Protein AF-A0A2V2QE65-F1 (afdb_monomer)

Radius of gyration: 14.35 Å; Cα contacts (8 Å, |Δi|>4): 49; chains: 1; bounding box: 29×28×47 Å

Sequence (72 aa):
MEAERLIESGRRALAESRGALEVMAEAWQAQALARTVGSRLALLGPMELRGEARALGEIDGGCAAPDHPAAL

Structure (mmCIF, N/CA/C/O backbone):
data_AF-A0A2V2QE65-F1
#
_entry.id   AF-A0A2V2QE65-F1
#
loop_
_atom_site.group_PDB
_atom_site.id
_atom_site.type_symbol
_atom_site.label_atom_id
_atom_site.label_alt_id
_atom_site.label_comp_id
_atom_site.label_asym_id
_atom_site.label_entity_id
_atom_site.label_seq_id
_atom_site.pdbx_PDB_ins_code
_atom_site.Cartn_x
_atom_site.Cartn_y
_atom_site.Cartn_z
_atom_site.occupancy
_atom_site.B_iso_or_equiv
_atom_site.auth_seq_id
_atom_site.auth_comp_id
_atom_site.auth_asym_id
_atom_site.auth_atom_id
_atom_site.pdbx_PDB_model_num
ATOM 1 N N . MET A 1 1 ? 4.414 -15.082 -4.408 1.00 72.12 1 MET A N 1
ATOM 2 C CA . MET A 1 1 ? 5.404 -13.973 -4.456 1.00 72.12 1 MET A CA 1
ATOM 3 C C . MET A 1 1 ? 5.161 -12.998 -3.303 1.00 72.12 1 MET A C 1
ATOM 5 O O . MET A 1 1 ? 4.085 -13.038 -2.725 1.00 72.12 1 MET A O 1
ATOM 9 N N . GLU A 1 2 ? 6.114 -12.126 -2.952 1.00 90.38 2 GLU A N 1
ATOM 10 C CA . GLU A 1 2 ? 5.957 -11.215 -1.794 1.00 90.38 2 GLU A CA 1
ATOM 11 C C . GLU A 1 2 ? 4.816 -10.197 -1.975 1.00 90.38 2 GLU A C 1
ATOM 13 O O . GLU A 1 2 ? 4.068 -9.930 -1.040 1.00 90.38 2 GLU A O 1
ATOM 18 N N . ALA A 1 3 ? 4.595 -9.711 -3.200 1.00 85.25 3 ALA A N 1
ATOM 19 C CA . ALA A 1 3 ? 3.481 -8.809 -3.506 1.00 85.25 3 ALA A CA 1
ATOM 20 C C . ALA A 1 3 ? 2.103 -9.451 -3.252 1.00 85.25 3 ALA A C 1
ATOM 22 O O . ALA A 1 3 ? 1.220 -8.821 -2.679 1.00 85.25 3 ALA A O 1
ATOM 23 N N . GLU A 1 4 ? 1.927 -10.721 -3.623 1.00 91.44 4 GLU A N 1
ATOM 24 C CA . GLU A 1 4 ? 0.681 -11.461 -3.373 1.00 91.44 4 GLU A CA 1
ATOM 25 C C . GLU A 1 4 ? 0.421 -11.623 -1.870 1.00 91.44 4 GLU A C 1
ATOM 27 O O . GLU A 1 4 ? -0.719 -11.509 -1.428 1.00 91.44 4 GLU A O 1
ATOM 32 N N . ARG A 1 5 ? 1.480 -11.832 -1.072 1.00 92.56 5 ARG A N 1
ATOM 33 C CA . ARG A 1 5 ? 1.368 -11.920 0.392 1.00 92.56 5 ARG A CA 1
ATOM 34 C C . ARG A 1 5 ? 0.948 -10.592 1.012 1.00 92.56 5 ARG A C 1
ATOM 36 O O . ARG A 1 5 ? 0.125 -10.599 1.920 1.00 92.56 5 ARG A O 1
ATOM 43 N N . LEU A 1 6 ? 1.472 -9.471 0.514 1.00 90.44 6 LEU A N 1
ATOM 44 C CA . LEU A 1 6 ? 1.062 -8.136 0.957 1.00 90.44 6 LEU A CA 1
ATOM 45 C C . LEU A 1 6 ? -0.410 -7.855 0.629 1.00 90.44 6 LEU A C 1
ATOM 47 O O . LEU A 1 6 ? -1.141 -7.378 1.493 1.00 90.44 6 LEU A O 1
ATOM 51 N N . ILE A 1 7 ? -0.863 -8.208 -0.579 1.00 90.81 7 ILE A N 1
ATOM 52 C CA . ILE A 1 7 ? -2.272 -8.057 -0.981 1.00 90.81 7 ILE A CA 1
ATOM 53 C C . ILE A 1 7 ? -3.183 -8.886 -0.075 1.00 90.81 7 ILE A C 1
ATOM 55 O O . ILE A 1 7 ? -4.201 -8.385 0.398 1.00 90.81 7 ILE A O 1
ATOM 59 N N . GLU A 1 8 ? -2.822 -10.141 0.190 1.00 94.88 8 GLU A N 1
ATOM 60 C CA . GLU A 1 8 ? -3.612 -11.004 1.067 1.00 94.88 8 GLU A CA 1
ATOM 61 C C . GLU A 1 8 ? -3.634 -10.486 2.511 1.00 94.88 8 GLU A C 1
ATOM 63 O O . GLU A 1 8 ? -4.685 -10.470 3.148 1.00 94.88 8 GLU A O 1
ATOM 68 N N . SER A 1 9 ? -2.499 -9.987 3.008 1.00 93.50 9 SER A N 1
ATOM 69 C CA . SER A 1 9 ? -2.416 -9.373 4.334 1.00 93.50 9 SER A CA 1
ATOM 70 C C . SER A 1 9 ? -3.360 -8.175 4.465 1.00 93.50 9 SER A C 1
ATOM 72 O O . SER A 1 9 ? -4.114 -8.109 5.433 1.00 93.50 9 SER A O 1
ATOM 74 N N . GLY A 1 10 ? -3.372 -7.266 3.484 1.00 91.25 10 GLY A N 1
ATOM 75 C CA . GLY A 1 10 ? -4.257 -6.097 3.514 1.00 91.25 10 GLY A CA 1
ATOM 76 C C . GLY A 1 10 ? -5.734 -6.463 3.348 1.00 91.25 10 GLY A C 1
ATOM 77 O O . GLY A 1 10 ? -6.600 -5.933 4.040 1.00 91.25 10 GLY A O 1
ATOM 78 N N . ARG A 1 11 ? -6.050 -7.455 2.502 1.00 92.75 11 ARG A N 1
ATOM 79 C CA . ARG A 1 11 ? -7.419 -7.993 2.385 1.00 92.75 11 ARG A CA 1
ATOM 80 C C . ARG A 1 11 ? -7.923 -8.554 3.707 1.00 92.75 11 ARG A C 1
ATOM 82 O O . ARG A 1 11 ? -9.078 -8.328 4.065 1.00 92.75 11 ARG A O 1
ATOM 89 N N . ARG A 1 12 ? -7.071 -9.287 4.421 1.00 95.25 12 ARG A N 1
ATOM 90 C CA . ARG A 1 12 ? -7.407 -9.837 5.730 1.00 95.25 12 ARG A CA 1
ATOM 91 C C . ARG A 1 12 ? -7.609 -8.733 6.768 1.00 95.25 12 ARG A C 1
ATOM 93 O O . ARG A 1 12 ? -8.614 -8.769 7.469 1.00 95.25 12 ARG A O 1
ATOM 100 N N . ALA A 1 13 ? -6.725 -7.738 6.814 1.00 92.12 13 ALA A N 1
ATOM 101 C CA . ALA A 1 13 ? -6.859 -6.589 7.711 1.00 92.12 13 ALA A CA 1
ATOM 102 C C . ALA A 1 13 ? -8.158 -5.798 7.459 1.00 92.12 13 ALA A C 1
ATOM 104 O O . ALA A 1 13 ? -8.884 -5.476 8.401 1.00 92.12 13 ALA A O 1
ATOM 105 N N . LEU A 1 14 ? -8.527 -5.576 6.191 1.00 91.94 14 LEU A N 1
ATOM 106 C CA . LEU A 1 14 ? -9.818 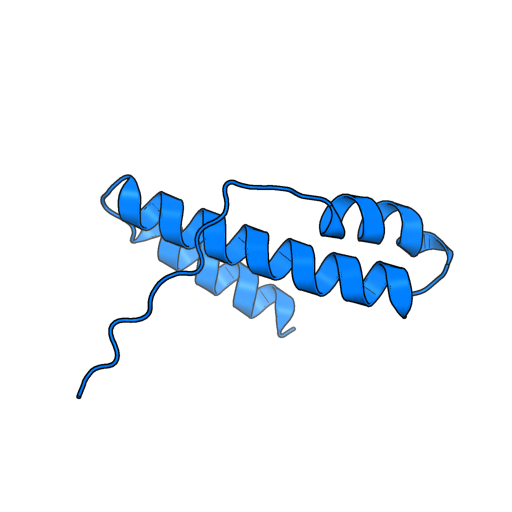-4.981 5.821 1.00 91.94 14 LEU A CA 1
ATOM 107 C C . LEU A 1 14 ? -11.009 -5.830 6.280 1.00 91.94 14 LEU A C 1
ATOM 109 O O . LEU A 1 14 ? -11.987 -5.284 6.781 1.00 91.94 14 LEU A O 1
ATOM 113 N N . ALA A 1 15 ? -10.946 -7.154 6.114 1.00 94.69 15 ALA A N 1
ATOM 114 C CA . ALA A 1 15 ? -12.022 -8.058 6.527 1.00 94.69 15 ALA A CA 1
ATOM 115 C C . ALA A 1 15 ? -12.190 -8.129 8.055 1.00 94.69 15 ALA A C 1
ATOM 117 O O . ALA A 1 15 ? -13.289 -8.387 8.545 1.00 94.69 15 ALA A O 1
ATOM 118 N N . GLU A 1 16 ? -11.107 -7.913 8.803 1.00 94.94 16 GLU A N 1
ATOM 119 C CA . GLU A 1 16 ? -11.096 -7.899 10.268 1.00 94.94 16 GLU A CA 1
ATOM 120 C C . GLU A 1 16 ? -11.448 -6.515 10.857 1.00 94.94 16 GLU A C 1
ATOM 122 O O . GLU A 1 16 ? -11.803 -6.436 12.036 1.00 94.94 16 GLU A O 1
ATOM 127 N N . SER A 1 17 ? -11.421 -5.449 10.045 1.00 94.00 17 SER A N 1
ATOM 128 C CA . SER A 1 17 ? -11.742 -4.075 10.454 1.00 94.00 17 SER A CA 1
ATOM 129 C C . SER A 1 17 ? -13.215 -3.918 10.848 1.00 94.00 17 SER A C 1
ATOM 131 O O . SER A 1 17 ? -14.127 -4.309 10.119 1.00 94.00 17 SER A O 1
ATOM 133 N N . ARG A 1 18 ? -13.470 -3.296 12.002 1.00 92.62 18 ARG A N 1
ATOM 134 C CA . ARG A 1 18 ? -14.813 -3.115 12.586 1.00 92.62 18 ARG A CA 1
ATOM 135 C C . ARG A 1 18 ? -15.300 -1.671 12.582 1.00 92.62 18 ARG A C 1
ATOM 137 O O . ARG A 1 18 ? -16.451 -1.422 12.940 1.00 92.62 18 ARG A O 1
ATOM 144 N N . GLY A 1 19 ? -14.456 -0.723 12.181 1.00 93.50 19 GLY A N 1
ATOM 145 C CA . GLY A 1 19 ? -14.777 0.701 12.195 1.00 93.50 19 GLY A CA 1
ATOM 146 C C . GLY A 1 19 ? -14.221 1.463 11.000 1.00 93.50 19 GLY A C 1
ATOM 147 O O . GLY A 1 19 ? -13.230 1.070 10.390 1.00 93.50 19 GLY A O 1
ATOM 148 N N . ALA A 1 20 ? -14.845 2.603 10.697 1.00 92.69 20 ALA A N 1
ATOM 149 C CA . ALA A 1 20 ? -14.433 3.469 9.593 1.00 92.69 20 ALA A CA 1
ATOM 150 C C . ALA A 1 20 ? -12.965 3.915 9.709 1.00 92.69 20 ALA A C 1
ATOM 152 O O . ALA A 1 20 ? -12.275 3.991 8.701 1.00 92.69 20 ALA A O 1
ATOM 153 N N . LEU A 1 21 ? -12.469 4.162 10.927 1.00 90.62 21 LEU A N 1
ATOM 154 C CA . LEU A 1 21 ? -11.071 4.546 11.147 1.00 90.62 21 LEU A CA 1
ATOM 155 C C . LEU A 1 21 ? -10.085 3.417 10.813 1.00 90.62 21 LEU A C 1
ATOM 157 O O . LEU A 1 21 ? -9.039 3.688 10.237 1.00 90.62 21 LEU A O 1
ATOM 161 N N . GLU A 1 22 ? -10.425 2.166 11.126 1.00 89.44 22 GLU A N 1
ATOM 162 C CA . GLU A 1 22 ? -9.583 0.998 10.824 1.00 89.44 22 GLU A CA 1
ATOM 163 C C . GLU A 1 22 ? -9.536 0.739 9.313 1.00 89.44 22 GLU A C 1
ATOM 165 O O . GLU A 1 22 ? -8.458 0.593 8.740 1.00 89.44 22 GLU A O 1
ATOM 170 N N . VAL A 1 23 ? -10.693 0.818 8.646 1.00 91.38 23 VAL A N 1
ATOM 171 C CA . VAL A 1 23 ? -10.778 0.748 7.179 1.00 91.38 23 VAL A CA 1
ATOM 172 C C . VAL A 1 23 ? -9.973 1.875 6.530 1.00 91.38 23 VAL A C 1
ATOM 174 O O . VAL A 1 23 ? -9.261 1.643 5.553 1.00 91.38 23 VAL A O 1
ATOM 177 N N . MET A 1 24 ? -10.055 3.094 7.072 1.00 92.00 24 MET A N 1
ATOM 178 C CA . MET A 1 24 ? -9.298 4.221 6.535 1.00 92.00 24 MET A CA 1
ATOM 179 C C . MET A 1 24 ? -7.792 4.081 6.745 1.00 92.00 24 MET A C 1
ATOM 181 O O . MET A 1 24 ? -7.029 4.431 5.847 1.00 92.00 24 MET A O 1
ATOM 185 N N . ALA A 1 25 ? -7.358 3.546 7.887 1.00 89.25 25 ALA A N 1
ATOM 186 C CA . ALA A 1 25 ? -5.948 3.281 8.143 1.00 89.25 25 ALA A CA 1
ATOM 187 C C . ALA A 1 25 ? -5.372 2.298 7.112 1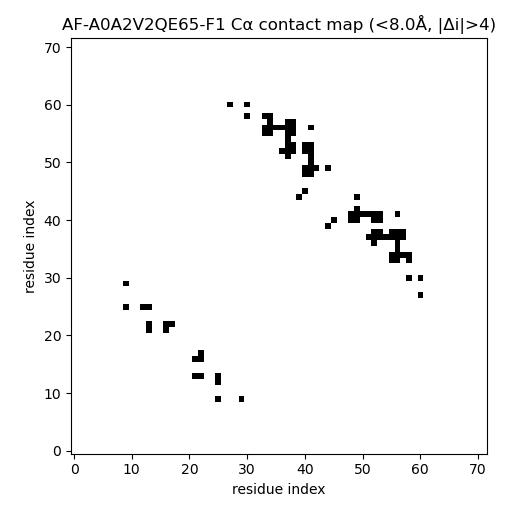.00 89.25 25 ALA A C 1
ATOM 189 O O . ALA A 1 25 ? -4.329 2.574 6.518 1.00 89.25 25 ALA A O 1
ATOM 190 N N . GLU A 1 26 ? -6.084 1.207 6.834 1.00 89.62 26 GLU A N 1
ATOM 191 C CA . GLU A 1 26 ? -5.673 0.214 5.838 1.00 89.62 26 GLU A CA 1
ATOM 192 C C . GLU A 1 26 ? -5.677 0.801 4.413 1.00 89.62 26 GLU A C 1
ATOM 194 O O . GLU A 1 26 ? -4.738 0.603 3.640 1.00 89.62 26 GLU A O 1
ATOM 199 N N . ALA A 1 27 ? -6.677 1.626 4.078 1.00 90.44 27 ALA A N 1
ATOM 200 C CA . ALA A 1 27 ? -6.727 2.338 2.800 1.00 90.44 27 ALA A CA 1
ATOM 201 C C . ALA A 1 27 ? -5.554 3.322 2.622 1.00 90.44 27 ALA A C 1
ATOM 203 O O . ALA A 1 27 ? -4.966 3.400 1.539 1.00 90.44 27 ALA A O 1
ATOM 204 N N . TRP A 1 28 ? -5.167 4.050 3.675 1.00 90.69 28 TRP A N 1
ATOM 205 C CA . TRP A 1 28 ? -4.009 4.947 3.639 1.00 90.69 28 TRP A CA 1
ATOM 206 C C . TRP A 1 28 ? -2.687 4.197 3.510 1.00 90.69 28 TRP A C 1
ATOM 208 O O . TRP A 1 28 ? -1.810 4.638 2.764 1.00 90.69 28 TRP A O 1
ATOM 218 N N . GLN A 1 29 ? -2.540 3.055 4.180 1.00 89.81 29 GLN A N 1
ATOM 219 C CA . GLN A 1 29 ? -1.359 2.207 4.034 1.00 89.81 29 GLN A CA 1
ATOM 220 C C . GLN A 1 29 ? -1.238 1.663 2.607 1.00 89.81 29 GLN A C 1
ATOM 222 O O . GLN A 1 29 ? -0.175 1.792 1.991 1.00 89.81 29 GLN A O 1
ATOM 227 N N . ALA A 1 30 ? -2.332 1.145 2.039 1.00 91.12 30 ALA A N 1
ATOM 228 C CA . ALA A 1 30 ? -2.370 0.687 0.653 1.00 91.12 30 ALA A CA 1
ATOM 229 C C . ALA A 1 30 ? -2.011 1.815 -0.331 1.00 91.12 30 ALA A C 1
ATOM 231 O O . ALA A 1 30 ? -1.240 1.607 -1.271 1.00 91.12 30 ALA A O 1
ATOM 232 N N . GLN A 1 31 ? -2.494 3.035 -0.084 1.00 90.25 31 GLN A N 1
ATOM 233 C CA . GLN A 1 31 ? -2.154 4.203 -0.891 1.00 90.25 31 GLN A CA 1
ATOM 234 C C . GLN A 1 31 ? -0.680 4.617 -0.755 1.00 90.25 31 GLN A C 1
ATOM 236 O O . GLN A 1 31 ? -0.028 4.923 -1.753 1.00 90.25 31 GLN A O 1
ATOM 241 N N . ALA A 1 32 ? -0.123 4.634 0.457 1.00 91.38 32 ALA A N 1
ATOM 242 C CA . ALA A 1 32 ? 1.292 4.932 0.681 1.00 91.38 32 ALA A CA 1
ATOM 243 C C . ALA A 1 32 ? 2.211 3.912 -0.016 1.00 91.38 32 ALA A C 1
ATOM 245 O O . ALA A 1 32 ? 3.216 4.293 -0.628 1.00 91.38 32 ALA A O 1
ATOM 246 N N . LEU A 1 33 ? 1.834 2.630 0.017 1.00 91.06 33 LEU A N 1
ATOM 247 C CA . LEU A 1 33 ? 2.524 1.561 -0.699 1.00 91.06 33 LEU A CA 1
ATOM 248 C C . LEU A 1 33 ? 2.454 1.771 -2.217 1.00 91.06 33 LEU A C 1
ATOM 250 O O . LEU A 1 33 ? 3.495 1.761 -2.875 1.00 91.06 33 LEU A O 1
ATOM 254 N N . ALA A 1 34 ? 1.256 2.009 -2.760 1.00 92.25 34 ALA A N 1
ATOM 255 C CA . ALA A 1 34 ? 1.045 2.259 -4.185 1.00 92.25 34 ALA A CA 1
ATOM 256 C C . ALA A 1 34 ? 1.874 3.452 -4.682 1.00 92.25 34 ALA A C 1
ATOM 258 O O . ALA A 1 34 ? 2.605 3.317 -5.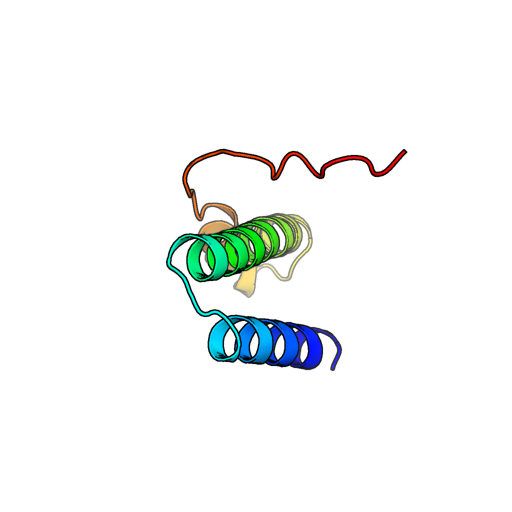663 1.00 92.25 34 ALA A O 1
ATOM 259 N N . ARG A 1 35 ? 1.862 4.573 -3.947 1.00 92.38 35 ARG A N 1
ATOM 260 C CA . ARG A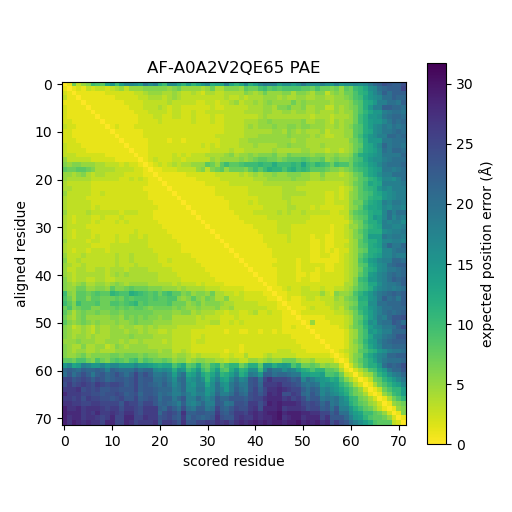 1 35 ? 2.679 5.753 -4.262 1.00 92.38 35 ARG A CA 1
ATOM 261 C C . ARG A 1 35 ? 4.170 5.432 -4.306 1.00 92.38 35 ARG A C 1
ATOM 263 O O . ARG A 1 35 ? 4.866 5.811 -5.249 1.00 92.38 35 ARG A O 1
ATOM 270 N N . THR A 1 36 ? 4.663 4.719 -3.295 1.00 93.75 36 THR A N 1
ATOM 271 C CA . THR A 1 36 ? 6.089 4.386 -3.161 1.00 93.75 36 THR A CA 1
ATOM 272 C C . THR A 1 36 ? 6.549 3.446 -4.274 1.00 93.75 36 THR A C 1
ATOM 274 O O . THR A 1 36 ? 7.569 3.690 -4.923 1.00 93.75 36 THR A O 1
ATOM 277 N N . VAL A 1 37 ? 5.787 2.379 -4.530 1.00 92.31 37 VAL A N 1
ATOM 278 C CA . VAL A 1 37 ? 6.092 1.396 -5.578 1.00 92.31 37 VAL A CA 1
ATOM 279 C C . VAL A 1 37 ? 5.959 2.027 -6.963 1.00 92.31 37 VAL A C 1
ATOM 281 O O . VAL A 1 37 ? 6.875 1.893 -7.772 1.00 92.31 37 VAL A O 1
ATOM 284 N N . GLY A 1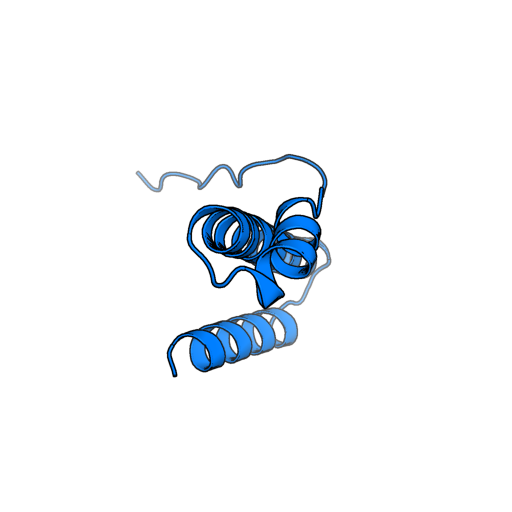 38 ? 4.877 2.768 -7.216 1.00 92.94 38 GLY A N 1
ATOM 285 C CA . GLY A 1 38 ? 4.642 3.485 -8.470 1.00 92.94 38 GLY A CA 1
ATOM 286 C C . GLY A 1 38 ? 5.749 4.490 -8.781 1.00 92.94 38 GLY A C 1
ATOM 287 O O . GLY A 1 38 ? 6.358 4.419 -9.846 1.00 92.94 38 GLY A O 1
ATOM 288 N N . SER A 1 39 ? 6.122 5.339 -7.819 1.00 91.81 39 SER A N 1
ATOM 289 C CA . SER A 1 39 ? 7.225 6.301 -7.988 1.00 91.81 39 SER A CA 1
ATOM 290 C C . SER A 1 39 ? 8.555 5.609 -8.297 1.00 91.81 39 SER A C 1
ATOM 292 O O . SER A 1 39 ? 9.295 6.027 -9.191 1.00 91.81 39 SER A O 1
ATOM 294 N N . ARG A 1 40 ? 8.857 4.507 -7.598 1.00 94.00 40 ARG A N 1
ATOM 295 C CA . ARG A 1 40 ? 10.084 3.736 -7.831 1.00 94.00 40 ARG A CA 1
ATOM 296 C C . ARG A 1 40 ? 10.099 3.088 -9.217 1.00 94.00 40 ARG A C 1
ATOM 298 O O . ARG A 1 40 ? 11.136 3.106 -9.877 1.00 94.00 40 ARG A O 1
ATOM 305 N N . LEU A 1 41 ? 8.975 2.531 -9.663 1.00 94.06 41 LEU A N 1
ATOM 306 C CA . LEU A 1 41 ? 8.840 1.912 -10.984 1.00 94.06 41 LEU A CA 1
ATOM 307 C C . LEU A 1 41 ? 8.846 2.947 -12.114 1.00 94.06 41 LEU A C 1
ATOM 309 O O . LEU A 1 41 ? 9.435 2.696 -13.159 1.00 94.06 41 LEU A O 1
ATOM 313 N N . ALA A 1 42 ? 8.273 4.130 -11.906 1.00 94.69 42 ALA A N 1
ATOM 314 C CA . ALA A 1 42 ? 8.345 5.218 -12.876 1.00 94.69 42 ALA A CA 1
ATOM 315 C C . ALA A 1 42 ? 9.797 5.672 -13.112 1.00 94.69 42 ALA A C 1
ATOM 317 O O . ALA A 1 42 ? 10.165 6.009 -14.238 1.00 94.69 42 ALA A O 1
ATOM 318 N N . LEU A 1 43 ? 10.630 5.638 -12.063 1.00 94.12 43 LEU A N 1
ATOM 319 C CA . LEU A 1 43 ? 12.039 6.027 -12.123 1.00 94.12 43 LEU A CA 1
ATOM 320 C C . LEU A 1 43 ? 12.953 4.922 -12.677 1.00 94.12 43 LEU A C 1
ATOM 322 O O . LEU A 1 43 ? 13.805 5.191 -13.520 1.00 94.12 43 LEU A O 1
ATOM 326 N N . LEU A 1 44 ? 12.808 3.689 -12.182 1.00 94.81 44 LEU A N 1
ATOM 327 C CA . LEU A 1 44 ? 13.759 2.594 -12.424 1.00 94.81 44 LEU A CA 1
ATOM 328 C C . LEU A 1 44 ? 13.211 1.488 -13.335 1.00 94.81 44 LEU A C 1
ATOM 330 O O . LEU A 1 44 ? 13.954 0.590 -13.724 1.00 94.81 44 LEU A O 1
ATOM 334 N N . GLY A 1 45 ? 11.916 1.514 -13.641 1.00 90.06 45 GLY A N 1
ATOM 335 C CA . GLY A 1 45 ? 11.228 0.434 -14.333 1.00 90.06 45 GLY A CA 1
ATOM 336 C C . GLY A 1 45 ? 11.386 0.447 -15.859 1.00 90.06 45 GLY A C 1
ATOM 337 O O . GLY A 1 45 ? 11.927 1.407 -16.436 1.00 90.06 45 GLY A O 1
ATOM 338 N N . PRO A 1 46 ? 10.886 -0.621 -16.514 1.00 92.25 46 PRO A N 1
ATOM 339 C CA . PRO A 1 46 ? 10.812 -0.742 -17.969 1.00 92.25 46 PRO A CA 1
ATOM 340 C C . PRO A 1 46 ? 10.041 0.423 -18.583 1.00 92.25 46 PRO A C 1
ATOM 342 O O . PRO A 1 46 ? 9.052 0.878 -18.007 1.00 92.25 46 PRO A O 1
ATOM 345 N N . MET A 1 47 ? 10.493 0.914 -19.739 1.00 90.62 47 MET A N 1
ATOM 346 C CA . MET A 1 47 ? 9.953 2.130 -20.356 1.00 90.62 47 MET A CA 1
ATOM 347 C C . MET A 1 47 ? 8.455 2.011 -20.655 1.00 90.62 47 MET A C 1
ATOM 349 O O . MET A 1 47 ? 7.721 2.982 -20.487 1.00 90.62 47 MET A O 1
ATOM 353 N N . GLU A 1 48 ? 8.012 0.808 -21.011 1.00 94.94 48 GLU A N 1
ATOM 354 C CA . GLU A 1 48 ? 6.637 0.459 -21.362 1.00 94.94 48 GLU A CA 1
ATOM 355 C C . GLU A 1 48 ? 5.678 0.668 -20.183 1.00 94.94 48 GLU A C 1
ATOM 357 O O . GLU A 1 48 ? 4.523 1.026 -20.382 1.00 94.94 48 GLU A O 1
ATOM 362 N N . LEU A 1 49 ? 6.170 0.500 -18.950 1.00 92.06 49 LEU A N 1
ATOM 363 C CA . LEU A 1 49 ? 5.364 0.565 -17.729 1.00 92.06 49 LEU A CA 1
ATOM 364 C C . LEU A 1 49 ? 5.456 1.916 -17.010 1.00 92.06 49 LEU A C 1
ATOM 366 O O . LEU A 1 49 ? 4.707 2.158 -16.065 1.00 92.06 49 LEU A O 1
ATOM 370 N N . ARG A 1 50 ? 6.362 2.817 -17.417 1.00 91.38 50 ARG A N 1
ATOM 371 C CA . ARG A 1 50 ? 6.608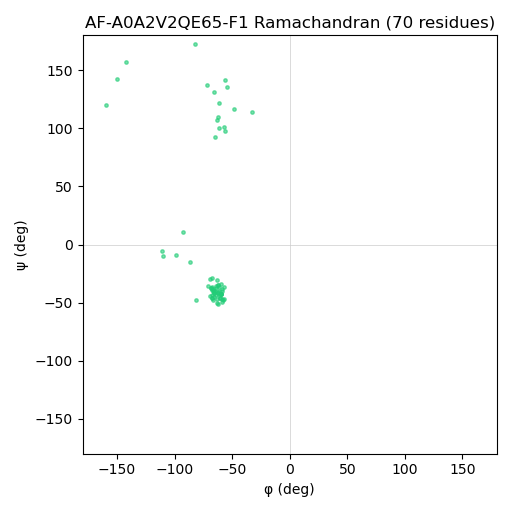 4.074 -16.682 1.00 91.38 50 ARG A CA 1
ATOM 372 C C . ARG A 1 50 ? 5.390 4.986 -16.625 1.00 91.38 50 ARG A C 1
ATOM 374 O O . ARG A 1 50 ? 5.208 5.659 -15.617 1.00 91.38 50 ARG A O 1
ATOM 381 N N . GLY A 1 51 ? 4.576 5.015 -17.682 1.00 91.25 51 GLY A N 1
ATOM 382 C CA . GLY A 1 51 ? 3.350 5.819 -17.720 1.00 91.25 51 GLY A CA 1
ATOM 383 C C . GLY A 1 51 ? 2.346 5.383 -16.651 1.00 91.25 51 GLY A C 1
ATOM 384 O O . GLY A 1 51 ? 1.913 6.198 -15.839 1.00 91.25 51 GLY A O 1
ATOM 385 N N . GLU A 1 52 ? 2.048 4.085 -16.594 1.00 92.38 52 GLU A N 1
ATOM 386 C CA . GLU A 1 52 ? 1.149 3.499 -15.591 1.00 92.38 52 GLU A CA 1
ATOM 387 C C . GLU A 1 52 ? 1.729 3.604 -14.176 1.00 92.38 52 GLU A C 1
ATOM 389 O O . GLU A 1 52 ? 1.032 3.982 -13.236 1.00 92.38 52 GLU A O 1
ATOM 394 N N . ALA A 1 53 ? 3.029 3.345 -14.024 1.00 93.44 53 ALA A N 1
ATOM 395 C CA . ALA A 1 53 ? 3.720 3.472 -12.747 1.00 93.44 53 ALA A CA 1
ATOM 396 C C . ALA A 1 53 ? 3.690 4.909 -12.207 1.00 93.44 53 ALA A C 1
ATOM 398 O O . ALA A 1 53 ? 3.552 5.115 -11.002 1.00 93.44 53 ALA A O 1
ATOM 399 N N . ARG A 1 54 ? 3.778 5.908 -13.090 1.00 91.62 54 ARG A N 1
ATOM 400 C CA . ARG A 1 54 ? 3.670 7.318 -12.717 1.00 91.62 54 ARG A CA 1
ATOM 401 C C . ARG A 1 54 ? 2.265 7.662 -12.237 1.00 91.62 54 ARG A C 1
ATOM 403 O O . ARG A 1 54 ? 2.137 8.247 -11.169 1.00 91.62 54 ARG A O 1
ATOM 410 N N . ALA A 1 55 ? 1.235 7.220 -12.957 1.00 91.25 55 ALA A N 1
ATOM 411 C CA . ALA A 1 55 ? -0.152 7.396 -12.529 1.00 91.25 55 ALA A CA 1
ATOM 412 C C . ALA A 1 55 ? -0.420 6.740 -11.159 1.00 91.25 55 ALA A C 1
ATOM 414 O O . ALA A 1 55 ? -1.100 7.319 -10.318 1.00 91.25 55 ALA A O 1
ATOM 415 N N . LEU A 1 56 ? 0.174 5.569 -10.900 1.00 90.06 56 LEU A N 1
ATOM 416 C CA . LEU A 1 56 ? 0.120 4.898 -9.597 1.00 90.06 56 LEU A CA 1
ATOM 417 C C . LEU A 1 56 ? 0.878 5.674 -8.497 1.00 90.06 56 LEU A C 1
ATOM 419 O O . LEU A 1 56 ? 0.450 5.708 -7.345 1.00 90.06 56 LEU A O 1
ATOM 423 N N . GLY A 1 57 ? 2.005 6.302 -8.848 1.00 88.81 57 GLY A N 1
ATOM 424 C CA . GLY A 1 57 ? 2.821 7.138 -7.960 1.00 88.81 57 GLY A CA 1
ATOM 425 C C . GLY A 1 57 ? 2.159 8.460 -7.561 1.00 88.81 57 GLY A C 1
ATOM 426 O O . GLY A 1 57 ? 2.395 8.964 -6.466 1.00 88.81 57 GLY A O 1
ATOM 427 N N . GLU A 1 58 ? 1.313 8.995 -8.437 1.00 89.62 58 GLU A N 1
ATOM 428 C CA .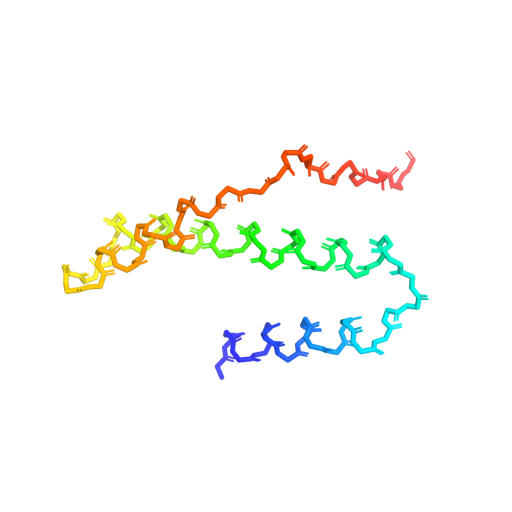 GLU A 1 58 ? 0.621 10.281 -8.291 1.00 89.62 58 GLU A CA 1
ATOM 429 C C . GLU A 1 58 ? -0.767 10.143 -7.639 1.00 89.62 58 GLU A C 1
ATOM 431 O O . GLU A 1 58 ? -1.532 11.106 -7.612 1.00 89.62 58 GLU A O 1
ATOM 436 N N . ILE A 1 59 ? -1.097 8.969 -7.080 1.00 84.19 59 ILE A N 1
ATOM 437 C CA . ILE A 1 59 ? -2.312 8.785 -6.279 1.00 84.19 59 ILE A CA 1
ATOM 438 C C . ILE A 1 59 ? -2.194 9.643 -5.018 1.00 84.19 59 ILE A C 1
ATOM 440 O O . ILE A 1 59 ? -1.654 9.213 -3.998 1.00 84.19 59 ILE A O 1
ATOM 444 N N . ASP A 1 60 ? -2.707 10.864 -5.076 1.00 71.44 60 ASP A N 1
ATOM 445 C CA . ASP A 1 60 ? -2.843 11.692 -3.893 1.00 71.44 60 ASP A CA 1
ATOM 446 C C . ASP A 1 60 ? -3.962 11.146 -3.002 1.00 71.44 60 ASP A C 1
ATOM 448 O O . ASP A 1 60 ? -5.036 10.736 -3.447 1.00 71.44 60 ASP A O 1
ATOM 452 N N . GLY A 1 61 ? -3.698 11.129 -1.708 1.00 62.34 61 GLY A N 1
ATOM 453 C CA . GLY A 1 61 ? -4.747 11.021 -0.717 1.00 62.34 61 GLY A CA 1
ATOM 454 C C . GLY A 1 61 ? -4.303 11.731 0.525 1.00 62.34 61 GLY A C 1
ATOM 455 O O . GLY A 1 61 ? -3.112 11.733 0.860 1.00 62.34 61 GLY A O 1
ATOM 456 N N . GLY A 1 62 ? -5.309 12.370 1.121 1.00 61.34 62 GLY A N 1
ATOM 457 C CA . GLY A 1 62 ? -5.200 13.310 2.218 1.00 61.34 62 GLY A CA 1
ATOM 458 C C . GLY A 1 62 ? -4.055 12.957 3.149 1.00 61.34 62 GLY A C 1
ATOM 459 O O . GLY A 1 62 ? -4.045 11.907 3.783 1.00 61.34 62 GLY A O 1
ATOM 460 N N . CYS A 1 63 ? -3.076 13.850 3.161 1.00 60.41 63 CYS A N 1
ATOM 461 C CA . CYS A 1 63 ? -1.915 13.828 4.022 1.00 60.41 63 CYS A CA 1
ATOM 462 C C . CYS A 1 63 ? -2.312 13.594 5.488 1.00 60.41 63 CYS A C 1
ATOM 464 O O . CYS A 1 63 ? -2.966 14.437 6.095 1.00 60.41 63 CYS A O 1
ATOM 466 N N . ALA A 1 64 ? -1.860 12.480 6.051 1.00 54.91 64 ALA A N 1
ATOM 467 C CA . ALA A 1 64 ? -1.328 12.414 7.403 1.00 54.91 64 ALA A CA 1
ATOM 468 C C . ALA A 1 64 ? -0.471 11.149 7.488 1.00 54.91 64 ALA A C 1
ATOM 470 O O . ALA A 1 64 ? -0.952 10.039 7.258 1.00 54.91 64 ALA A O 1
ATOM 471 N N . ALA A 1 65 ? 0.818 11.315 7.785 1.00 56.75 65 ALA A N 1
ATOM 472 C CA . ALA A 1 65 ? 1.604 10.206 8.297 1.00 56.75 65 ALA A CA 1
ATOM 473 C C . ALA A 1 65 ? 0.870 9.653 9.532 1.00 56.75 65 ALA A C 1
ATOM 475 O O . ALA A 1 65 ? 0.399 10.453 10.343 1.00 56.75 65 ALA A O 1
ATOM 476 N N . PRO A 1 66 ? 0.734 8.329 9.700 1.00 53.97 66 PRO A N 1
ATOM 477 C CA . PRO A 1 66 ? 0.349 7.810 10.995 1.00 53.97 66 PRO A CA 1
ATOM 478 C C . PRO A 1 66 ? 1.464 8.204 11.963 1.00 53.97 66 PRO A C 1
ATOM 480 O O . PRO A 1 66 ? 2.579 7.688 11.868 1.00 53.97 66 PRO A O 1
ATOM 483 N N . ASP A 1 67 ? 1.172 9.137 12.869 1.00 47.78 67 ASP A N 1
ATOM 484 C CA . ASP A 1 67 ? 1.908 9.242 14.118 1.00 47.78 67 ASP A CA 1
ATOM 485 C C . ASP A 1 67 ? 1.792 7.867 14.776 1.00 47.78 67 ASP A C 1
ATOM 487 O O . ASP A 1 67 ? 0.765 7.495 15.346 1.00 47.78 67 ASP A O 1
ATOM 491 N N . HIS A 1 68 ? 2.825 7.049 14.600 1.00 43.66 68 HIS A N 1
ATOM 492 C CA . HIS A 1 68 ? 2.980 5.842 15.380 1.00 43.66 68 HIS A CA 1
ATOM 493 C C . HIS A 1 68 ? 3.092 6.303 16.835 1.00 43.66 68 HIS A C 1
ATOM 495 O O . HIS A 1 68 ? 3.999 7.091 17.128 1.00 43.66 68 HIS A O 1
ATOM 501 N N . PRO A 1 69 ? 2.222 5.864 17.763 1.00 46.09 69 PRO A N 1
ATOM 502 C CA . PRO A 1 69 ? 2.532 6.048 19.163 1.00 46.09 69 PRO A CA 1
ATOM 503 C C . PRO A 1 69 ? 3.794 5.226 19.407 1.00 46.09 69 PRO A C 1
ATOM 505 O O . PRO A 1 69 ? 3.759 3.996 19.37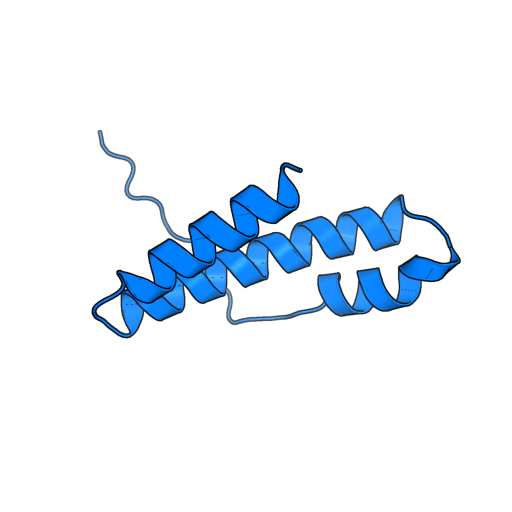9 1.00 46.09 69 PRO A O 1
ATOM 508 N N . ALA A 1 70 ? 4.924 5.911 19.581 1.00 41.84 70 ALA A N 1
ATOM 509 C CA . ALA A 1 70 ? 6.098 5.307 20.169 1.00 41.84 70 ALA A CA 1
ATOM 510 C C . ALA A 1 70 ? 5.655 4.790 21.538 1.00 41.84 70 ALA A C 1
ATOM 512 O O . ALA A 1 70 ? 5.463 5.553 22.482 1.00 41.84 70 ALA A O 1
ATOM 513 N N . ALA A 1 71 ? 5.410 3.487 21.617 1.00 49.09 71 ALA A N 1
ATOM 514 C CA . ALA A 1 71 ? 5.468 2.791 22.877 1.00 49.09 71 ALA A CA 1
ATOM 515 C C . ALA A 1 71 ? 6.910 2.943 23.368 1.00 49.09 71 ALA A C 1
ATOM 517 O O . ALA A 1 71 ? 7.801 2.292 22.822 1.00 49.09 71 ALA A O 1
ATOM 518 N N . LEU A 1 72 ? 7.115 3.882 24.296 1.00 43.22 72 LEU A N 1
ATOM 519 C CA . LEU A 1 72 ? 7.969 3.817 25.487 1.00 43.22 72 LEU A CA 1
ATOM 520 C C . LEU A 1 72 ? 7.850 5.129 26.276 1.00 43.22 72 LEU A C 1
ATOM 522 O O . LEU A 1 72 ? 8.260 6.184 25.744 1.00 43.22 72 LEU A O 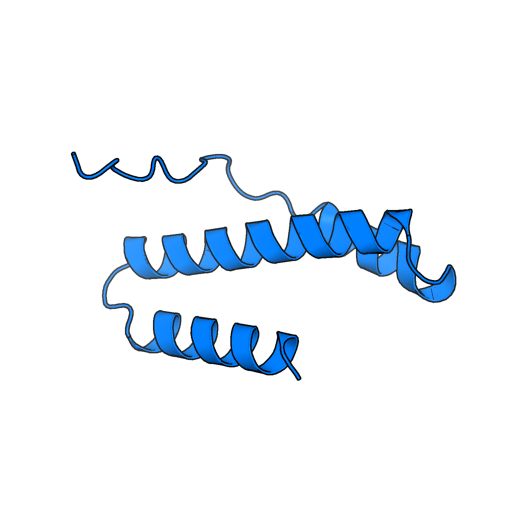1
#

pLDDT: mean 84.56, std 15.42, range [41.84, 95.25]

Solvent-accessible surface area (backbone atoms only — not comparable to full-atom values): 4204 Å² total; per-residue (Å²): 109,73,67,59,51,52,52,51,50,51,54,49,52,54,74,68,41,88,45,73,66,51,42,48,51,53,53,48,50,53,42,54,50,41,21,53,53,14,45,49,33,38,73,73,44,61,78,91,48,21,66,62,20,38,58,40,28,64,56,80,67,85,88,68,81,80,80,69,80,75,88,123

Nearest PDB structures (foldseek):
  4fb2-assembly2_B  TM=8.006E-01  e=8.880E+00  Citrobacter braakii
  2z36-assembly1_A  TM=5.870E-01  e=6.124E+00  Nonomuraea recticatena

Mean predicted aligned error: 7.69 Å

Foldseek 3Di:
DVVVVVVVVLVVQCVVDDDPVSNVVSVVVVLVVQLVQLVCCLVPNDPVCNVVSVVSNPPDDDDDDPPDPPDD

Secondary structure (DSSP, 8-state):
-HHHHHHHHHHHHHHH--SHHHHHHHHHHHHHHHHHHHHHHHHHS-GGGHHHHHHHHT--------------